Protein AF-A0A6S6P854-F1 (afdb_monomer_lite)

Secondary structure (DSSP, 8-state):
----PPPTT--HHHHHHHHHHHHHEE--HHHHHHHHHHHHHHHHHHHHHHHHTT--SS-HHHHHHHHHHHHHHHHHHHHTPPP---SS-----SSPPPEE-----------

pLDDT: mean 81.88, std 20.32, range [34.53, 98.56]

Organism: NCBI:txid758802

Radius of gyration: 16.99 Å; chains: 1; bounding box: 36×43×46 Å

Structure (mmCIF, N/CA/C/O backbone):
data_AF-A0A6S6P854-F1
#
_entry.id   AF-A0A6S6P854-F1
#
loop_
_atom_site.group_PDB
_atom_site.id
_atom_site.type_symbol
_atom_site.label_atom_id
_atom_site.label_alt_id
_atom_site.label_comp_id
_atom_site.label_asym_id
_atom_site.label_entity_id
_atom_site.label_seq_id
_atom_site.pdbx_PDB_ins_code
_atom_site.Cartn_x
_atom_site.Cartn_y
_atom_site.Cartn_z
_atom_site.occupancy
_atom_site.B_iso_or_equiv
_atom_site.auth_seq_id
_atom_site.auth_comp_id
_atom_site.auth_asym_id
_atom_site.auth_atom_id
_atom_site.pdbx_PDB_model_num
ATOM 1 N N . MET A 1 1 ? -23.123 -3.947 15.715 1.00 35.34 1 MET A N 1
ATOM 2 C CA . MET A 1 1 ? -21.976 -4.862 15.528 1.00 35.34 1 MET A CA 1
ATOM 3 C C . MET A 1 1 ? -21.598 -4.813 14.058 1.00 35.34 1 MET A C 1
ATOM 5 O O . MET A 1 1 ? -22.190 -5.526 13.258 1.00 35.34 1 MET A O 1
ATOM 9 N N . SER A 1 2 ? -20.727 -3.880 13.674 1.00 43.41 2 SER A N 1
ATOM 10 C CA . SER A 1 2 ? -20.352 -3.701 12.269 1.00 43.41 2 SER A CA 1
ATOM 11 C C . SER A 1 2 ? -19.492 -4.888 11.845 1.00 43.41 2 SER A C 1
ATOM 13 O O . SER A 1 2 ? -18.433 -5.133 12.411 1.00 43.41 2 SER A O 1
ATOM 15 N N . SER A 1 3 ? -20.036 -5.683 10.933 1.00 47.19 3 SER A N 1
ATOM 16 C CA . SER A 1 3 ? -19.495 -6.951 10.450 1.00 47.19 3 SER A CA 1
ATOM 17 C C . SER A 1 3 ? -18.003 -6.843 10.103 1.00 47.19 3 SER A C 1
ATOM 19 O O . SER A 1 3 ? -17.646 -6.069 9.221 1.00 47.19 3 SER A O 1
ATOM 21 N N . GLY A 1 4 ? -17.137 -7.630 10.754 1.00 63.50 4 GLY A N 1
ATOM 22 C CA . GLY A 1 4 ? -15.680 -7.675 10.524 1.00 63.50 4 GLY A CA 1
ATOM 23 C C . GLY A 1 4 ? -15.256 -8.287 9.182 1.00 63.50 4 GLY A C 1
ATOM 24 O O . GLY A 1 4 ? -14.171 -8.849 9.072 1.00 63.50 4 GLY A O 1
ATOM 25 N N . TYR A 1 5 ? -16.117 -8.231 8.166 1.00 79.50 5 TYR A N 1
ATOM 26 C CA . TYR A 1 5 ? -15.814 -8.748 6.838 1.00 79.50 5 TYR A CA 1
ATOM 27 C C . TYR A 1 5 ? -15.081 -7.693 6.022 1.00 79.50 5 TYR A C 1
ATOM 29 O O . TYR A 1 5 ? -15.394 -6.504 6.081 1.00 79.50 5 TYR A O 1
ATOM 37 N N . ALA A 1 6 ? -14.123 -8.158 5.225 1.00 86.19 6 ALA A N 1
ATOM 38 C CA . ALA A 1 6 ? -13.433 -7.319 4.264 1.00 86.19 6 ALA A CA 1
ATOM 39 C C . ALA A 1 6 ? -14.433 -6.677 3.276 1.00 86.19 6 ALA A C 1
ATOM 41 O O . ALA A 1 6 ? -15.398 -7.338 2.868 1.00 86.19 6 ALA A O 1
ATOM 42 N N . PRO A 1 7 ? -14.207 -5.417 2.860 1.00 91.50 7 PRO A N 1
ATOM 43 C CA . PRO A 1 7 ? -14.996 -4.769 1.824 1.00 91.50 7 PRO A CA 1
ATOM 44 C C . PRO A 1 7 ? -15.100 -5.616 0.553 1.00 91.50 7 PRO A C 1
ATOM 46 O O . PRO A 1 7 ? -14.163 -6.315 0.154 1.00 91.50 7 PRO A O 1
ATOM 49 N N . ARG A 1 8 ? -16.246 -5.516 -0.125 1.00 91.62 8 ARG A N 1
ATOM 50 C CA . ARG A 1 8 ? -16.452 -6.176 -1.419 1.00 91.62 8 ARG A CA 1
ATOM 51 C C . ARG A 1 8 ? -15.457 -5.646 -2.456 1.00 91.62 8 ARG A C 1
ATOM 53 O O . ARG A 1 8 ? -15.119 -4.466 -2.457 1.00 91.62 8 ARG A O 1
ATOM 60 N N . GLY A 1 9 ? -15.036 -6.523 -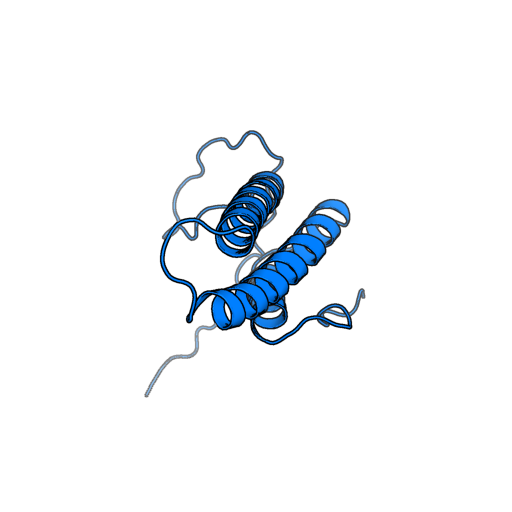3.364 1.00 93.12 9 GLY A N 1
ATOM 61 C CA . GLY A 1 9 ? -14.166 -6.172 -4.491 1.00 93.12 9 GLY A CA 1
ATOM 62 C C . GLY A 1 9 ? -12.663 -6.191 -4.196 1.00 93.12 9 GLY A C 1
ATOM 63 O O . GLY A 1 9 ? -11.886 -6.130 -5.146 1.00 93.12 9 GLY A O 1
ATOM 64 N N . LEU A 1 10 ? -12.247 -6.339 -2.930 1.00 96.75 10 LEU A N 1
ATOM 65 C CA . LEU A 1 10 ? -10.835 -6.559 -2.600 1.00 96.75 10 LEU A CA 1
ATOM 66 C C . LEU A 1 10 ? -10.344 -7.894 -3.164 1.00 96.75 10 LEU A C 1
ATOM 68 O O . LEU A 1 10 ? -11.082 -8.882 -3.129 1.00 96.75 10 LEU A O 1
ATOM 72 N N . GLN A 1 11 ? -9.099 -7.931 -3.633 1.00 97.25 11 GLN A N 1
ATOM 73 C CA . GLN A 1 11 ? -8.387 -9.122 -4.098 1.00 97.25 11 GL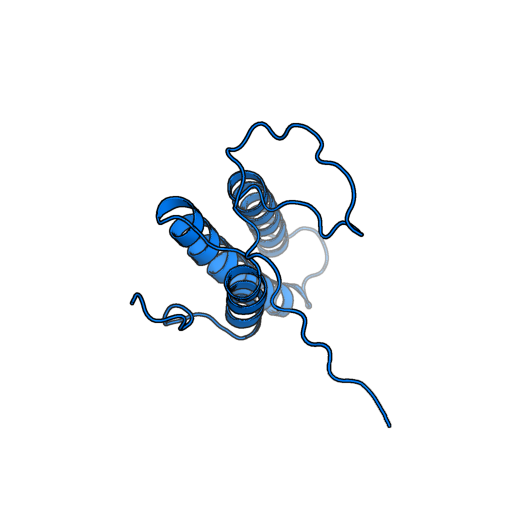N A CA 1
ATOM 74 C C . GLN A 1 11 ? -7.555 -9.734 -2.963 1.00 97.25 11 GLN A C 1
ATOM 76 O O . GLN A 1 11 ? -7.781 -9.470 -1.780 1.00 97.25 11 GLN A O 1
ATOM 81 N N . ALA A 1 12 ? -6.662 -10.669 -3.295 1.00 97.00 12 ALA A N 1
ATOM 82 C CA . ALA A 1 12 ? -5.948 -11.459 -2.298 1.00 97.00 12 ALA A CA 1
ATOM 83 C C . ALA A 1 12 ? -5.088 -10.597 -1.359 1.00 97.00 12 ALA A C 1
ATOM 85 O O . ALA A 1 12 ? -5.145 -10.795 -0.143 1.00 97.00 12 ALA A O 1
ATOM 86 N N . ALA A 1 13 ? -4.321 -9.646 -1.895 1.00 97.06 13 ALA A N 1
ATOM 87 C CA . ALA A 1 13 ? -3.419 -8.832 -1.091 1.00 97.06 13 ALA A CA 1
ATOM 88 C C . ALA A 1 13 ? -4.156 -7.784 -0.249 1.00 97.06 13 ALA A C 1
ATOM 90 O O . ALA A 1 13 ? -3.875 -7.668 0.944 1.00 97.06 13 ALA A O 1
ATOM 91 N N . GLY A 1 14 ? -5.168 -7.119 -0.802 1.00 97.75 14 GLY A N 1
ATOM 92 C CA . GLY A 1 14 ? -6.037 -6.200 -0.075 1.00 97.75 14 GLY A CA 1
ATOM 93 C C . GLY A 1 14 ? -6.790 -6.895 1.058 1.00 97.75 14 GLY A C 1
ATOM 94 O O . GLY A 1 14 ? -6.813 -6.393 2.177 1.00 97.75 14 GLY A O 1
ATOM 95 N N . ARG A 1 15 ? -7.331 -8.104 0.837 1.00 97.12 15 ARG A N 1
ATOM 96 C CA . ARG A 1 15 ? -7.960 -8.893 1.918 1.00 97.12 15 ARG A CA 1
ATOM 97 C C . ARG A 1 15 ? -6.970 -9.278 3.017 1.00 97.12 15 ARG A C 1
ATOM 99 O O . ARG A 1 15 ? -7.353 -9.311 4.185 1.00 97.12 15 ARG A O 1
ATOM 106 N N . ARG A 1 16 ? -5.718 -9.579 2.653 1.00 96.00 16 ARG A N 1
ATOM 107 C CA . ARG A 1 16 ? -4.656 -9.895 3.618 1.00 96.00 16 ARG A CA 1
ATOM 108 C C . ARG A 1 16 ? -4.333 -8.683 4.491 1.00 96.00 16 ARG A C 1
ATOM 110 O O . ARG A 1 16 ? -4.312 -8.839 5.707 1.00 96.00 16 ARG A O 1
ATOM 117 N N . LEU A 1 17 ? -4.149 -7.508 3.882 1.00 95.69 17 LEU A N 1
ATOM 118 C CA . LEU A 1 17 ? -3.901 -6.256 4.603 1.00 95.69 17 LEU A CA 1
ATOM 119 C C . LEU A 1 17 ? -5.085 -5.875 5.498 1.00 95.69 17 LEU A C 1
ATOM 121 O O . LEU A 1 17 ? -4.894 -5.549 6.666 1.00 95.69 17 LEU A O 1
ATOM 125 N N . TRP A 1 18 ? -6.311 -5.958 4.972 1.00 95.81 18 TRP A N 1
ATOM 126 C CA . TRP A 1 18 ? -7.519 -5.690 5.750 1.00 95.81 18 TRP A CA 1
ATOM 127 C C . TRP A 1 18 ? -7.529 -6.528 7.023 1.00 95.81 18 TRP A C 1
ATOM 129 O O . TRP A 1 18 ? -7.606 -5.986 8.121 1.00 95.81 18 TRP A O 1
ATOM 139 N N . LYS A 1 19 ? -7.379 -7.848 6.865 1.00 93.88 19 LYS A N 1
ATOM 140 C CA . LYS A 1 19 ? -7.397 -8.786 7.980 1.00 93.88 19 LYS A CA 1
ATOM 141 C C . LYS A 1 19 ? -6.289 -8.487 8.988 1.00 93.88 19 LYS A C 1
ATOM 143 O O . LYS A 1 19 ? -6.591 -8.408 10.171 1.00 93.88 19 LYS A O 1
ATOM 148 N N . SER A 1 20 ? -5.043 -8.291 8.544 1.00 92.56 20 SER A N 1
ATOM 149 C CA . SER A 1 20 ? -3.928 -8.045 9.468 1.00 92.56 20 SER A CA 1
ATOM 150 C C . SER A 1 20 ? -4.158 -6.810 10.334 1.00 92.56 20 SER A C 1
ATOM 152 O O . SER A 1 20 ? -3.872 -6.847 11.523 1.00 92.56 20 SER A O 1
ATOM 154 N N . VAL A 1 21 ? -4.723 -5.741 9.764 1.00 92.75 21 VAL A N 1
ATOM 155 C CA . VAL A 1 21 ? -4.992 -4.517 10.524 1.00 92.75 21 VAL A CA 1
ATOM 156 C C . VAL A 1 21 ? -6.229 -4.675 11.410 1.00 92.75 21 VAL A C 1
ATOM 158 O O . VAL A 1 21 ? -6.173 -4.373 12.596 1.00 92.75 21 VAL A O 1
ATOM 161 N N . THR A 1 22 ? -7.353 -5.176 10.891 1.00 92.62 22 THR A N 1
ATOM 162 C CA . THR A 1 22 ? -8.596 -5.263 11.683 1.00 92.62 22 THR A CA 1
ATOM 163 C C . THR A 1 22 ? -8.580 -6.350 12.761 1.00 92.62 22 THR A C 1
ATOM 165 O O . THR A 1 22 ? -9.373 -6.291 13.706 1.00 92.62 22 THR A O 1
ATOM 168 N N . ASP A 1 23 ? -7.708 -7.354 12.625 1.00 90.12 23 ASP A N 1
ATOM 169 C CA . ASP A 1 23 ? -7.509 -8.377 13.656 1.00 90.12 23 ASP A CA 1
ATOM 170 C C . ASP A 1 23 ? -6.795 -7.787 14.887 1.00 90.12 23 ASP A C 1
ATOM 172 O O . ASP A 1 23 ? -7.087 -8.191 16.014 1.00 90.12 23 ASP A O 1
ATOM 176 N N . GLU A 1 24 ? -5.907 -6.811 14.687 1.00 87.56 24 GLU A N 1
ATOM 177 C CA . GLU A 1 24 ? -5.036 -6.263 15.732 1.00 87.56 24 GLU A CA 1
ATOM 178 C C . GLU A 1 24 ? -5.497 -4.903 16.277 1.00 87.56 24 GLU A C 1
ATOM 180 O O . GLU A 1 24 ? -5.330 -4.616 17.465 1.00 87.56 24 GLU A O 1
ATOM 185 N N . PHE A 1 25 ? -6.131 -4.076 15.450 1.00 88.31 25 PHE A N 1
ATOM 186 C CA . PHE A 1 25 ? -6.447 -2.689 15.778 1.00 88.31 25 PHE A CA 1
ATOM 187 C C . PHE A 1 25 ? -7.955 -2.432 15.779 1.00 88.31 25 PHE A C 1
ATOM 189 O O . PHE A 1 25 ? -8.698 -2.972 14.955 1.00 88.31 25 PHE A O 1
ATOM 196 N N . ASP A 1 26 ? -8.421 -1.603 16.717 1.00 88.69 26 ASP A N 1
ATOM 197 C CA . ASP A 1 26 ? -9.780 -1.067 16.680 1.00 88.69 26 ASP A CA 1
ATOM 198 C C . ASP A 1 26 ? -9.760 0.277 15.953 1.00 88.69 26 ASP A C 1
ATOM 200 O O . ASP A 1 26 ? -9.132 1.232 16.409 1.00 88.69 26 ASP A O 1
ATOM 204 N N . LEU A 1 27 ? -10.421 0.321 14.796 1.00 89.81 27 LEU A N 1
ATOM 205 C CA . LEU A 1 27 ? -10.404 1.473 13.903 1.00 89.81 27 LEU A CA 1
ATOM 206 C C . LEU A 1 27 ? -11.683 2.291 14.059 1.00 89.81 27 LEU A C 1
ATOM 208 O O . LEU A 1 27 ? -12.806 1.776 13.974 1.00 89.81 27 LEU A O 1
ATOM 212 N N . SER A 1 28 ? -11.512 3.595 14.190 1.00 90.88 28 SER A N 1
ATOM 213 C CA . SER A 1 28 ? -12.558 4.577 13.949 1.00 90.88 28 SER A CA 1
ATOM 214 C C . SER A 1 28 ? -13.012 4.559 12.482 1.00 90.88 28 SER A C 1
ATOM 216 O O . SER A 1 28 ? -12.417 3.919 11.612 1.00 90.88 28 SER A O 1
ATOM 218 N N . GLU A 1 29 ? -14.096 5.272 12.184 1.00 90.75 29 GLU A N 1
ATOM 219 C CA . GLU A 1 29 ? -14.656 5.275 10.831 1.00 90.75 29 GLU A CA 1
ATOM 220 C C . GLU A 1 29 ? -13.708 5.892 9.791 1.00 90.75 29 GLU A C 1
ATOM 222 O O . GLU A 1 29 ? -13.566 5.355 8.695 1.00 90.75 29 GLU A O 1
ATOM 227 N N . HIS A 1 30 ? -13.000 6.972 10.136 1.00 92.56 30 HIS A N 1
ATOM 228 C CA . HIS A 1 30 ? -12.067 7.614 9.207 1.00 92.56 30 HIS A CA 1
ATOM 229 C C . HIS A 1 30 ? -10.839 6.733 8.928 1.00 92.56 30 HIS A C 1
ATOM 231 O O . HIS A 1 30 ? -10.437 6.589 7.775 1.00 92.56 30 HIS A O 1
ATOM 237 N N . GLU A 1 31 ? -10.295 6.070 9.952 1.00 93.62 31 GLU A N 1
ATOM 238 C CA . GLU A 1 31 ? -9.212 5.088 9.803 1.00 93.62 31 GLU A CA 1
ATOM 239 C C . GLU A 1 31 ? -9.655 3.893 8.954 1.00 93.62 31 GLU A C 1
ATOM 241 O O . GLU A 1 31 ? -8.908 3.411 8.104 1.00 93.62 31 GLU A O 1
ATOM 246 N N . ARG A 1 32 ? -10.902 3.438 9.121 1.00 94.31 32 ARG A N 1
ATOM 247 C CA . ARG A 1 32 ? -11.462 2.366 8.297 1.00 94.31 32 ARG A CA 1
ATOM 248 C C . ARG A 1 32 ? -11.511 2.764 6.826 1.00 94.31 32 ARG A C 1
ATOM 250 O O . ARG A 1 32 ? -11.112 1.962 5.988 1.00 94.31 32 ARG A O 1
ATOM 257 N N . ILE A 1 33 ? -11.940 3.987 6.510 1.00 95.25 33 ILE A N 1
ATOM 258 C CA . ILE A 1 33 ? -11.938 4.513 5.135 1.00 95.25 33 ILE A CA 1
ATOM 259 C C . ILE A 1 33 ? -10.515 4.516 4.558 1.00 95.25 33 ILE A C 1
ATOM 261 O O . ILE A 1 33 ? -10.306 4.015 3.452 1.00 95.25 33 ILE A O 1
ATOM 265 N N . LEU A 1 34 ? -9.527 4.999 5.320 1.00 96.50 34 LEU A N 1
ATOM 266 C CA . LEU A 1 34 ? -8.119 4.985 4.904 1.00 96.50 34 LEU A CA 1
ATOM 267 C C . LEU A 1 34 ? -7.607 3.561 4.646 1.00 96.50 34 LEU A C 1
ATOM 269 O O . LEU A 1 34 ? -6.939 3.321 3.638 1.00 96.50 34 LEU A O 1
ATOM 273 N N . LEU A 1 35 ? -7.960 2.602 5.508 1.00 96.75 35 LEU A N 1
ATOM 274 C CA . LEU A 1 35 ? -7.593 1.200 5.325 1.00 96.75 35 LEU A CA 1
ATOM 275 C C . LEU A 1 35 ? -8.230 0.599 4.064 1.00 96.75 35 LEU A C 1
ATOM 277 O O . LEU A 1 35 ? -7.555 -0.140 3.348 1.00 96.75 35 LEU A O 1
ATOM 281 N N . VAL A 1 36 ? -9.500 0.904 3.766 1.00 97.56 36 VAL A N 1
ATOM 282 C CA . VAL A 1 36 ? -10.154 0.430 2.530 1.00 97.56 36 VAL A CA 1
ATOM 283 C C . VAL A 1 36 ? -9.379 0.896 1.300 1.00 97.56 36 VAL A C 1
ATOM 285 O O . VAL A 1 36 ? -9.094 0.083 0.418 1.00 97.56 36 VAL A O 1
ATOM 288 N N . GLU A 1 37 ? -9.014 2.176 1.247 1.00 98.12 37 GLU A N 1
ATOM 289 C CA . GLU A 1 37 ? -8.251 2.718 0.122 1.00 98.12 37 GLU A CA 1
ATOM 290 C C . GLU A 1 37 ? -6.851 2.102 0.041 1.00 98.12 37 GLU A C 1
ATOM 292 O O . GLU A 1 37 ? -6.442 1.673 -1.036 1.00 98.12 37 GLU A O 1
ATOM 297 N N . ALA A 1 38 ? -6.163 1.917 1.172 1.00 98.19 38 ALA A N 1
ATOM 298 C CA . ALA A 1 38 ? -4.869 1.236 1.192 1.00 98.19 38 ALA A CA 1
ATOM 299 C C . ALA A 1 38 ? -4.967 -0.199 0.640 1.00 98.19 38 ALA A C 1
ATOM 301 O O . ALA A 1 38 ? -4.137 -0.611 -0.172 1.00 98.19 38 ALA A O 1
ATOM 302 N N . CYS A 1 39 ? -6.013 -0.947 1.009 1.00 98.38 39 CYS A N 1
ATOM 303 C CA . CYS A 1 39 ? -6.252 -2.297 0.491 1.00 98.38 39 CYS A CA 1
ATOM 304 C C . CYS A 1 39 ? -6.441 -2.303 -1.034 1.00 98.38 39 CYS A C 1
ATOM 306 O O . CYS A 1 39 ? -5.844 -3.130 -1.724 1.00 98.38 39 CYS A O 1
ATOM 308 N N . ARG A 1 40 ? -7.221 -1.355 -1.569 1.00 98.31 40 ARG A N 1
ATOM 309 C CA . ARG A 1 40 ? -7.436 -1.197 -3.019 1.00 98.31 40 ARG A CA 1
ATOM 310 C C . ARG A 1 40 ? -6.154 -0.807 -3.757 1.00 98.31 40 ARG A C 1
ATOM 312 O O . ARG A 1 40 ? -5.918 -1.285 -4.871 1.00 98.31 40 ARG A O 1
ATOM 319 N N . THR A 1 41 ? -5.315 0.032 -3.148 1.00 98.56 41 THR A N 1
ATOM 320 C CA . THR A 1 41 ? -4.009 0.411 -3.702 1.00 98.56 41 THR A CA 1
ATOM 321 C C . THR A 1 41 ? -3.077 -0.792 -3.788 1.00 98.56 41 THR A C 1
ATOM 323 O O . THR A 1 41 ? -2.455 -0.996 -4.828 1.00 98.56 41 THR A O 1
ATOM 326 N N . VAL A 1 42 ? -3.018 -1.637 -2.752 1.00 98.50 42 VAL A N 1
ATOM 327 C CA . VAL A 1 42 ? -2.210 -2.868 -2.787 1.00 98.50 42 VAL A CA 1
ATOM 328 C C . VAL A 1 42 ? -2.717 -3.836 -3.862 1.00 98.50 42 VAL A C 1
ATOM 330 O O . VAL A 1 42 ? -1.917 -4.333 -4.649 1.00 98.50 42 VAL A O 1
ATOM 333 N N . ASP A 1 43 ? -4.032 -4.042 -3.979 1.00 98.56 43 ASP A N 1
ATOM 334 C CA . ASP A 1 43 ? -4.597 -4.874 -5.055 1.00 98.56 43 ASP A CA 1
ATOM 335 C C . ASP A 1 43 ? -4.259 -4.337 -6.457 1.00 98.56 43 ASP A C 1
ATOM 337 O O . ASP A 1 43 ? -4.079 -5.093 -7.415 1.00 98.56 43 ASP A O 1
ATOM 341 N N . THR A 1 44 ? -4.179 -3.015 -6.603 1.00 98.44 44 THR A N 1
ATOM 342 C CA . THR A 1 44 ? -3.777 -2.373 -7.859 1.00 98.44 44 THR A CA 1
ATOM 343 C C . THR A 1 44 ? -2.285 -2.539 -8.123 1.00 98.44 44 THR A C 1
ATOM 345 O O . THR A 1 44 ? -1.911 -2.839 -9.254 1.00 98.44 44 THR A O 1
ATOM 348 N N . LEU A 1 45 ? -1.443 -2.420 -7.095 1.00 98.44 45 LEU A N 1
ATOM 349 C CA . LEU A 1 45 ? -0.007 -2.669 -7.197 1.00 98.44 45 LEU A CA 1
ATOM 350 C C . LEU A 1 45 ? 0.301 -4.106 -7.618 1.00 98.44 45 LEU A C 1
ATOM 352 O O . LEU A 1 45 ? 1.156 -4.285 -8.479 1.00 98.44 45 LEU A O 1
ATOM 356 N N . ASP A 1 46 ? -0.417 -5.103 -7.097 1.00 97.94 46 ASP A N 1
ATOM 357 C CA . ASP A 1 46 ? -0.258 -6.501 -7.519 1.00 97.94 46 ASP A CA 1
ATOM 358 C C . ASP A 1 46 ? -0.566 -6.679 -9.014 1.00 97.94 46 ASP A C 1
ATOM 360 O O . ASP A 1 46 ? 0.192 -7.319 -9.746 1.00 97.94 46 ASP A O 1
ATOM 364 N N . ARG A 1 47 ? -1.649 -6.060 -9.508 1.00 97.19 47 ARG A N 1
ATOM 365 C CA . ARG A 1 47 ? -1.987 -6.091 -10.943 1.00 97.19 47 ARG A CA 1
ATOM 366 C C . ARG A 1 47 ? -0.940 -5.386 -11.800 1.00 97.19 47 ARG A C 1
ATOM 368 O O . ARG A 1 47 ? -0.554 -5.909 -12.843 1.00 97.19 47 ARG A O 1
ATOM 375 N N . LEU A 1 48 ? -0.483 -4.212 -11.370 1.00 97.12 48 LEU A N 1
ATOM 376 C CA . LEU A 1 48 ? 0.539 -3.451 -12.085 1.00 97.12 48 LEU A CA 1
ATOM 377 C C . LEU A 1 48 ? 1.892 -4.162 -12.075 1.00 97.12 48 LEU A C 1
ATOM 379 O O . LEU A 1 48 ? 2.601 -4.091 -13.069 1.00 97.12 48 LEU A O 1
ATOM 383 N N . ALA A 1 49 ? 2.241 -4.866 -10.997 1.00 95.56 49 ALA A N 1
ATOM 384 C CA . ALA A 1 49 ? 3.478 -5.634 -10.911 1.00 95.56 49 ALA A CA 1
ATOM 385 C C . ALA A 1 49 ? 3.515 -6.757 -11.954 1.00 95.56 49 ALA A C 1
ATOM 387 O O . ALA A 1 49 ? 4.532 -6.924 -12.619 1.00 95.56 49 ALA A O 1
ATOM 388 N N . MET A 1 50 ? 2.398 -7.467 -12.153 1.00 95.56 50 MET A N 1
ATOM 389 C CA . MET A 1 50 ? 2.292 -8.476 -13.214 1.00 95.56 50 MET A CA 1
ATOM 390 C C . MET A 1 50 ? 2.461 -7.855 -14.604 1.00 95.56 50 MET A C 1
ATOM 392 O O . MET A 1 50 ? 3.199 -8.381 -15.427 1.00 95.56 50 MET A O 1
ATOM 396 N N . ALA A 1 51 ? 1.817 -6.717 -14.864 1.00 94.88 51 ALA A N 1
ATOM 397 C CA . ALA A 1 51 ? 1.912 -6.049 -16.161 1.00 94.88 51 ALA A CA 1
ATOM 398 C C . ALA A 1 51 ? 3.277 -5.372 -16.403 1.00 94.88 51 ALA A C 1
ATOM 400 O O . ALA A 1 51 ? 3.691 -5.218 -17.547 1.00 94.88 51 ALA A O 1
ATOM 401 N N . ALA A 1 52 ? 3.985 -4.975 -15.345 1.00 95.25 52 ALA A N 1
ATOM 402 C CA . ALA A 1 52 ? 5.317 -4.380 -15.429 1.00 95.25 52 ALA A CA 1
ATOM 403 C C . ALA A 1 52 ? 6.446 -5.420 -15.538 1.00 95.25 52 ALA A C 1
ATOM 405 O O . ALA A 1 52 ? 7.582 -5.023 -15.780 1.00 95.25 52 ALA A O 1
ATOM 406 N N . ALA A 1 53 ? 6.159 -6.714 -15.348 1.00 94.50 53 ALA A N 1
ATOM 407 C CA . ALA A 1 53 ? 7.169 -7.775 -15.332 1.00 94.50 53 ALA A CA 1
ATOM 408 C C . ALA A 1 53 ? 7.937 -7.903 -16.659 1.00 94.50 53 ALA A C 1
ATOM 410 O O . ALA A 1 53 ? 9.123 -8.203 -1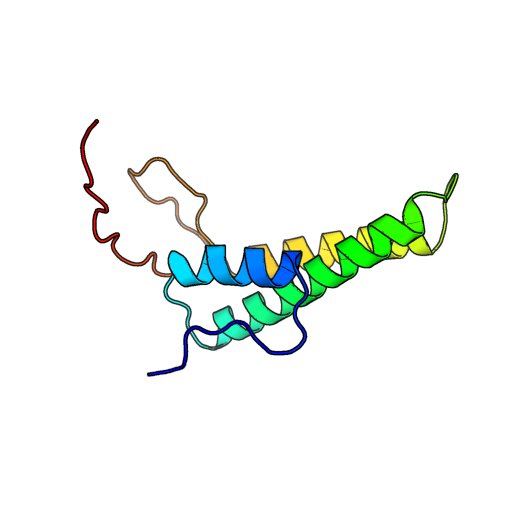6.646 1.00 94.50 53 ALA A O 1
ATOM 411 N N . GLU A 1 54 ? 7.270 -7.615 -17.777 1.00 91.56 54 GLU A N 1
ATOM 412 C CA . GLU A 1 54 ? 7.813 -7.740 -19.137 1.00 91.56 54 GLU A CA 1
ATOM 413 C C . GLU A 1 54 ? 8.327 -6.402 -19.701 1.00 91.56 54 GLU A C 1
ATOM 415 O O . GLU A 1 54 ? 8.502 -6.254 -20.910 1.00 91.56 54 GLU A O 1
ATOM 420 N N . VAL A 1 55 ? 8.486 -5.375 -18.857 1.00 93.00 55 VAL A N 1
ATOM 421 C CA . VAL A 1 55 ? 8.823 -4.025 -19.318 1.00 93.00 55 VAL A CA 1
ATOM 422 C C . VAL A 1 55 ? 10.273 -3.679 -19.032 1.00 93.00 55 VAL A C 1
ATOM 424 O O . VAL A 1 55 ? 10.664 -3.470 -17.884 1.00 93.00 55 VAL A O 1
ATOM 427 N N . ASP A 1 56 ? 11.029 -3.500 -20.110 1.00 92.12 56 ASP A N 1
ATOM 428 C CA . ASP A 1 56 ? 12.401 -3.018 -20.063 1.00 92.12 56 ASP A CA 1
ATOM 429 C C . ASP A 1 56 ? 12.477 -1.489 -20.143 1.00 92.12 56 ASP A C 1
ATOM 431 O O . ASP A 1 56 ? 11.844 -0.837 -20.976 1.00 92.12 56 ASP A O 1
ATOM 435 N N . GLY A 1 57 ? 13.319 -0.906 -19.290 1.00 92.06 57 GLY A N 1
ATOM 436 C CA . GLY A 1 57 ? 13.606 0.526 -19.300 1.00 92.06 57 GLY A CA 1
ATOM 437 C C . GLY A 1 57 ? 12.446 1.424 -18.832 1.00 92.06 57 GLY A C 1
ATOM 438 O O . GLY A 1 57 ? 11.432 0.957 -18.311 1.00 92.06 57 GLY A O 1
ATOM 439 N N . PRO A 1 58 ? 12.606 2.756 -18.933 1.00 94.88 58 PRO A N 1
ATOM 440 C CA . PRO A 1 58 ? 11.599 3.714 -18.484 1.00 94.88 58 PRO A CA 1
ATOM 441 C C . PRO A 1 58 ? 10.277 3.569 -19.244 1.00 94.88 58 PRO A C 1
ATOM 443 O O . PRO A 1 58 ? 10.248 3.606 -20.470 1.00 94.88 58 PRO A O 1
ATOM 446 N N . SER A 1 59 ? 9.166 3.477 -18.512 1.00 95.69 59 SER A N 1
ATOM 447 C CA . SER A 1 59 ? 7.839 3.309 -19.105 1.00 95.69 59 SER A CA 1
ATOM 448 C C . SER A 1 59 ? 6.733 3.984 -18.281 1.00 95.69 59 SER A C 1
ATOM 450 O O . SER A 1 59 ? 6.898 4.218 -17.072 1.00 95.69 59 SER A O 1
ATOM 452 N N . PRO A 1 60 ? 5.569 4.276 -18.897 1.00 97.25 60 PRO A N 1
ATOM 453 C CA . PRO A 1 60 ? 4.410 4.800 -18.178 1.00 97.25 60 PRO A CA 1
ATOM 45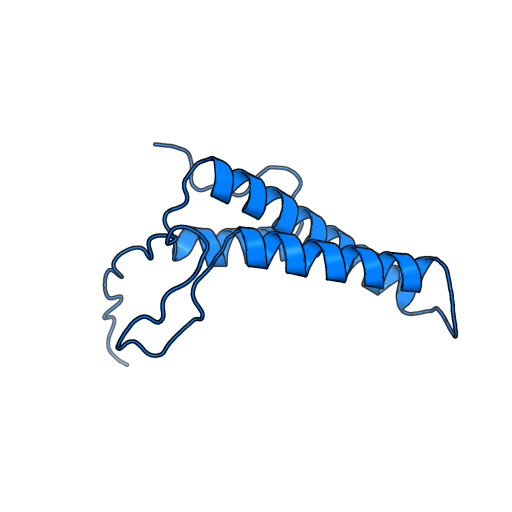4 C C . PRO A 1 60 ? 3.937 3.871 -17.054 1.00 97.25 60 PRO A C 1
ATOM 456 O O . PRO A 1 60 ? 3.585 4.347 -15.980 1.00 97.25 60 PRO A O 1
ATOM 459 N N . ILE A 1 61 ? 4.000 2.549 -17.247 1.00 96.38 61 ILE A N 1
ATOM 460 C CA . ILE A 1 61 ? 3.554 1.596 -16.224 1.00 96.38 61 ILE A CA 1
ATOM 461 C C . ILE A 1 61 ? 4.462 1.591 -14.992 1.00 96.38 61 ILE A C 1
ATOM 463 O O . ILE A 1 61 ? 3.971 1.545 -13.867 1.00 96.38 61 ILE A O 1
ATOM 467 N N . LEU A 1 62 ? 5.780 1.729 -15.166 1.00 96.69 62 LEU A N 1
ATOM 468 C CA . LEU A 1 62 ? 6.695 1.873 -14.031 1.00 96.69 62 LEU A CA 1
ATOM 469 C C . LEU A 1 62 ? 6.488 3.204 -13.301 1.00 96.69 62 LEU A C 1
ATOM 471 O O . LEU A 1 62 ? 6.681 3.283 -12.087 1.00 96.69 62 LEU A O 1
ATOM 475 N N . THR A 1 63 ? 6.071 4.243 -14.025 1.00 97.38 63 THR A N 1
ATOM 476 C CA . THR A 1 63 ? 5.685 5.526 -13.427 1.00 97.38 63 THR A CA 1
ATOM 477 C C . THR A 1 63 ? 4.425 5.368 -12.579 1.00 97.38 63 THR A C 1
ATOM 479 O O . THR A 1 63 ? 4.425 5.784 -11.422 1.00 97.38 63 THR A O 1
ATOM 482 N N . GLU A 1 64 ? 3.406 4.681 -13.096 1.00 98.06 64 GLU A N 1
ATOM 483 C CA . GLU A 1 64 ? 2.179 4.367 -12.358 1.00 98.06 64 GLU A CA 1
ATOM 484 C C . GLU A 1 64 ? 2.476 3.538 -11.097 1.00 98.06 64 GLU A C 1
ATOM 486 O O . GLU A 1 64 ? 2.033 3.886 -10.005 1.00 98.06 64 GLU A O 1
ATOM 491 N N . VAL A 1 65 ? 3.320 2.501 -11.192 1.00 97.81 65 VAL A N 1
ATOM 492 C CA . VAL A 1 65 ? 3.756 1.710 -10.023 1.00 97.81 65 VAL A CA 1
ATOM 493 C C . VAL A 1 65 ? 4.388 2.601 -8.950 1.00 97.81 65 VAL A C 1
ATOM 495 O O . VAL A 1 65 ? 4.093 2.450 -7.762 1.00 97.81 65 VAL A O 1
ATOM 498 N N . ARG A 1 66 ? 5.257 3.543 -9.338 1.00 97.19 66 ARG A N 1
ATOM 499 C CA . ARG A 1 66 ? 5.887 4.480 -8.391 1.00 97.19 66 ARG A CA 1
ATOM 500 C C . ARG A 1 66 ? 4.854 5.398 -7.735 1.00 97.19 66 ARG A C 1
ATOM 502 O O . ARG A 1 66 ? 4.931 5.606 -6.525 1.00 97.19 66 ARG A O 1
ATOM 509 N N . GLN A 1 67 ? 3.883 5.902 -8.495 1.00 98.38 67 GLN A N 1
ATOM 510 C CA . GLN A 1 67 ? 2.810 6.751 -7.971 1.00 98.38 67 GLN A CA 1
ATOM 511 C C . GLN A 1 67 ? 1.907 5.988 -6.995 1.00 98.38 67 GLN A C 1
ATOM 513 O O . GLN A 1 67 ? 1.664 6.471 -5.891 1.00 98.38 67 GLN A O 1
ATOM 518 N N . GLN A 1 68 ? 1.495 4.764 -7.334 1.00 98.50 68 GLN A N 1
ATOM 519 C CA . GLN A 1 68 ? 0.696 3.917 -6.445 1.00 98.50 68 GLN A CA 1
ATOM 520 C C . GLN A 1 68 ? 1.449 3.568 -5.151 1.00 98.50 68 GLN A C 1
ATOM 522 O O . GLN A 1 68 ? 0.866 3.610 -4.069 1.00 98.50 68 GLN A O 1
ATOM 527 N N . ARG A 1 69 ? 2.766 3.313 -5.221 1.00 98.31 69 ARG A N 1
ATOM 528 C CA . ARG A 1 69 ? 3.605 3.119 -4.022 1.00 98.31 69 ARG A CA 1
ATOM 529 C C . ARG A 1 69 ? 3.655 4.370 -3.144 1.00 98.31 69 ARG A C 1
ATOM 531 O O . ARG A 1 69 ? 3.513 4.257 -1.930 1.00 98.31 69 ARG A O 1
ATOM 538 N N . ALA A 1 70 ? 3.813 5.553 -3.736 1.00 98.25 70 ALA A N 1
ATOM 539 C CA . ALA A 1 70 ? 3.799 6.810 -2.989 1.00 98.25 70 ALA A CA 1
ATOM 540 C C . ALA A 1 70 ? 2.437 7.064 -2.317 1.00 98.25 70 ALA A C 1
ATOM 542 O O . ALA A 1 70 ? 2.385 7.468 -1.154 1.00 98.25 70 ALA A O 1
ATOM 543 N N . THR A 1 71 ? 1.336 6.777 -3.015 1.00 98.25 71 THR A N 1
ATOM 544 C CA . THR A 1 71 ? -0.021 6.850 -2.456 1.00 98.25 71 THR A CA 1
ATOM 545 C C . THR A 1 71 ? -0.196 5.887 -1.285 1.00 98.25 71 THR A C 1
ATOM 547 O O . THR A 1 71 ? -0.689 6.301 -0.238 1.00 98.25 71 THR A O 1
ATOM 550 N N . LEU A 1 72 ? 0.270 4.640 -1.411 1.00 97.94 72 LEU A N 1
ATOM 551 C CA . LEU A 1 72 ? 0.201 3.657 -0.329 1.00 97.94 72 LEU A CA 1
ATOM 552 C C . LEU A 1 72 ? 0.939 4.141 0.926 1.00 97.94 72 LEU A C 1
ATOM 554 O O . LEU A 1 72 ? 0.374 4.094 2.014 1.00 97.94 72 LEU A O 1
ATOM 558 N N . VAL A 1 73 ? 2.163 4.661 0.779 1.00 96.56 73 VAL A N 1
ATOM 559 C CA . VAL A 1 73 ? 2.937 5.216 1.907 1.00 96.56 73 VAL A CA 1
ATOM 560 C C . VAL A 1 73 ? 2.171 6.348 2.596 1.00 96.56 73 VAL A C 1
ATOM 562 O O . VAL A 1 73 ? 2.104 6.385 3.822 1.00 96.56 73 VAL A O 1
ATOM 565 N N . ARG A 1 74 ? 1.539 7.244 1.828 1.00 97.12 74 ARG A N 1
ATOM 566 C CA . ARG A 1 74 ? 0.733 8.344 2.385 1.00 97.12 74 ARG A CA 1
ATOM 567 C C . ARG A 1 74 ? -0.498 7.843 3.138 1.00 97.12 74 ARG A C 1
ATOM 569 O O . ARG A 1 74 ? -0.785 8.363 4.210 1.00 97.12 74 ARG A O 1
ATOM 576 N N . LEU A 1 75 ? -1.208 6.852 2.597 1.00 97.19 75 LEU A N 1
ATOM 577 C CA . LEU A 1 75 ? -2.384 6.262 3.244 1.00 97.19 75 LEU A CA 1
ATOM 578 C C . LEU A 1 75 ? -2.008 5.548 4.546 1.00 97.19 75 LEU A C 1
ATOM 580 O O . LEU A 1 75 ? -2.665 5.757 5.560 1.00 97.19 75 LEU A O 1
ATOM 584 N N . LEU A 1 76 ? -0.928 4.760 4.539 1.00 94.19 76 LEU A N 1
ATOM 585 C CA . LEU A 1 76 ? -0.443 4.060 5.732 1.00 94.19 76 LEU A CA 1
ATOM 586 C C . LEU A 1 76 ? 0.081 5.032 6.799 1.00 94.19 76 LEU A C 1
ATOM 588 O O . LEU A 1 76 ? -0.222 4.863 7.976 1.00 94.19 76 LEU A O 1
ATOM 592 N N . GLY A 1 77 ? 0.798 6.086 6.398 1.00 93.31 77 GLY A N 1
ATOM 593 C CA . GLY A 1 77 ? 1.233 7.139 7.319 1.00 93.31 77 GLY A CA 1
ATOM 594 C C . GLY A 1 77 ? 0.060 7.920 7.922 1.00 93.31 77 GLY A C 1
ATOM 595 O O . GLY A 1 77 ? 0.069 8.222 9.112 1.00 93.31 77 GLY A O 1
ATOM 596 N N . ALA A 1 78 ? -0.980 8.199 7.129 1.00 93.38 78 ALA A N 1
ATOM 597 C CA . ALA A 1 78 ? -2.204 8.839 7.613 1.00 93.38 78 ALA A CA 1
ATOM 598 C C . ALA A 1 78 ? -3.015 7.932 8.551 1.00 93.38 78 ALA A C 1
ATOM 600 O O . ALA A 1 78 ? -3.649 8.436 9.473 1.00 93.38 78 ALA A O 1
ATOM 601 N N . LEU A 1 79 ? -2.975 6.612 8.335 1.00 92.81 79 LEU A N 1
ATOM 602 C CA . LEU A 1 79 ? -3.595 5.629 9.222 1.00 92.81 79 LEU A CA 1
ATOM 603 C C . LEU A 1 79 ? -2.910 5.586 10.596 1.00 92.81 79 LEU A C 1
ATOM 605 O O . LEU A 1 79 ? -3.546 5.202 11.568 1.00 92.81 79 LEU A O 1
ATOM 609 N N . GLY A 1 80 ? -1.636 5.989 10.683 1.00 87.44 80 GLY A N 1
ATOM 610 C CA . GLY A 1 80 ? -0.928 6.138 11.955 1.00 87.44 80 GLY A CA 1
ATOM 611 C C . GLY A 1 80 ? -0.781 4.829 12.731 1.00 87.44 80 GLY A C 1
ATOM 612 O O . GLY A 1 80 ? -0.803 4.852 13.961 1.00 87.44 80 GLY A O 1
ATOM 613 N N . LEU A 1 81 ? -0.672 3.691 12.030 1.00 79.56 81 LEU A N 1
ATOM 614 C CA . LEU A 1 81 ? -0.464 2.406 12.693 1.00 79.56 81 LEU A CA 1
ATOM 615 C C . LEU A 1 81 ? 0.874 2.442 13.442 1.00 79.56 81 LEU A C 1
ATOM 617 O O . LEU A 1 81 ? 1.885 2.811 12.837 1.00 79.56 81 LEU A O 1
ATOM 621 N N . PRO A 1 82 ? 0.900 2.073 14.733 1.00 76.44 82 PRO A N 1
ATOM 622 C CA . PRO A 1 82 ? 2.154 1.940 15.450 1.00 76.44 82 PRO A CA 1
ATOM 623 C C . PRO A 1 82 ? 3.001 0.844 14.798 1.00 76.44 82 PRO A C 1
ATOM 625 O O . PRO A 1 82 ? 2.465 -0.129 14.256 1.00 76.44 82 PRO A O 1
ATOM 628 N N . ASP A 1 83 ? 4.325 0.989 14.870 1.00 68.19 83 ASP A N 1
ATOM 629 C CA . ASP A 1 83 ? 5.219 -0.103 14.502 1.00 68.19 83 ASP A CA 1
ATOM 630 C C . ASP A 1 83 ? 4.849 -1.353 15.315 1.00 68.19 83 ASP A C 1
ATOM 632 O O . ASP A 1 83 ? 4.474 -1.229 16.491 1.00 68.19 83 ASP A O 1
ATOM 636 N N . PRO A 1 84 ? 4.964 -2.562 14.737 1.00 56.94 84 PRO A N 1
ATOM 637 C CA . PRO A 1 84 ? 4.853 -3.794 15.500 1.00 56.94 84 PRO A CA 1
ATOM 638 C C . PRO A 1 84 ? 6.056 -3.880 16.453 1.00 56.94 84 PRO A C 1
ATOM 640 O O . PRO A 1 84 ? 7.070 -4.511 16.158 1.00 56.94 84 PRO A O 1
ATOM 643 N N . ALA A 1 85 ? 5.988 -3.181 17.583 1.00 56.81 85 ALA A N 1
ATOM 644 C CA . ALA A 1 85 ? 7.035 -3.189 18.587 1.00 56.81 85 ALA A CA 1
ATOM 645 C C . ALA A 1 85 ? 7.031 -4.536 19.330 1.00 56.81 85 ALA A C 1
ATOM 647 O O . ALA A 1 85 ? 5.955 -5.046 19.664 1.00 56.81 85 ALA A O 1
ATOM 648 N N . PRO A 1 86 ? 8.196 -5.088 19.724 1.00 49.38 86 PRO A N 1
ATOM 649 C CA . PRO A 1 86 ? 8.243 -5.804 20.986 1.00 49.38 86 PRO A CA 1
ATOM 650 C C . PRO A 1 86 ? 7.928 -4.767 22.071 1.00 49.38 86 PRO A C 1
ATOM 652 O O . PRO A 1 86 ? 8.699 -3.844 22.314 1.00 49.38 86 PRO A O 1
ATOM 655 N N . SER A 1 87 ? 6.738 -4.871 22.651 1.00 55.06 87 SER A N 1
ATOM 656 C CA . SER A 1 87 ? 6.218 -3.988 23.694 1.00 55.06 87 SER A CA 1
ATOM 657 C C . SER A 1 87 ? 7.279 -3.581 24.726 1.00 55.06 87 SER A C 1
ATOM 659 O O . SER A 1 87 ? 7.801 -4.460 25.413 1.00 55.06 87 SER A O 1
ATOM 661 N N . THR A 1 88 ? 7.553 -2.276 24.856 1.00 46.66 88 THR A N 1
ATOM 662 C CA . THR A 1 88 ? 7.542 -1.456 26.092 1.00 46.66 88 THR A CA 1
ATOM 663 C C . THR A 1 88 ? 7.926 -0.008 25.718 1.00 46.66 88 THR A C 1
ATOM 665 O O . THR A 1 88 ? 8.998 0.219 25.171 1.00 46.66 88 THR A O 1
ATOM 668 N N . ASP A 1 89 ? 7.023 0.929 26.031 1.00 51.62 89 ASP A N 1
ATOM 669 C CA . ASP A 1 89 ? 7.053 2.406 25.920 1.00 51.62 89 ASP A CA 1
ATOM 670 C C . ASP A 1 89 ? 6.747 3.101 24.564 1.00 51.62 89 ASP A C 1
ATOM 672 O O . ASP A 1 89 ? 7.380 2.815 23.548 1.00 51.62 89 ASP A O 1
ATOM 676 N N . PRO A 1 90 ? 5.783 4.058 24.527 1.00 50.78 90 PRO A N 1
ATOM 677 C CA . PRO A 1 90 ? 5.406 4.775 23.308 1.00 50.78 90 PRO A CA 1
ATOM 678 C C . PRO A 1 90 ? 6.225 6.059 23.079 1.00 50.78 90 PRO A C 1
ATOM 680 O O . PRO A 1 90 ? 6.367 6.898 23.970 1.00 50.78 90 PRO A O 1
ATOM 683 N N . ALA A 1 91 ? 6.674 6.262 21.838 1.00 53.38 91 ALA A N 1
ATOM 684 C CA . ALA A 1 91 ? 7.100 7.567 21.327 1.00 53.38 91 ALA A CA 1
ATOM 685 C C . ALA A 1 91 ? 5.876 8.402 20.880 1.00 53.38 91 ALA A C 1
ATOM 687 O O . ALA A 1 91 ? 4.871 7.828 20.453 1.00 53.38 91 ALA A O 1
ATOM 688 N N . PRO A 1 92 ? 5.924 9.747 20.946 1.00 49.44 92 PRO A N 1
ATOM 689 C CA . PRO A 1 92 ? 4.794 10.586 20.556 1.00 49.44 92 PRO A CA 1
ATOM 690 C C . PRO A 1 92 ? 4.643 10.659 19.025 1.00 49.44 92 PRO A C 1
ATOM 692 O O . PRO A 1 92 ? 5.498 11.211 18.334 1.00 49.44 92 PRO A O 1
ATOM 695 N N . SER A 1 93 ? 3.534 10.130 18.498 1.00 52.34 93 SER A N 1
ATOM 696 C CA . SER A 1 93 ? 3.119 10.256 17.094 1.00 52.34 93 SER A CA 1
ATOM 697 C C . SER A 1 93 ? 2.111 11.398 16.898 1.00 52.34 93 SER A C 1
ATOM 699 O O . SER A 1 93 ? 1.198 11.582 17.701 1.00 52.34 93 SER A 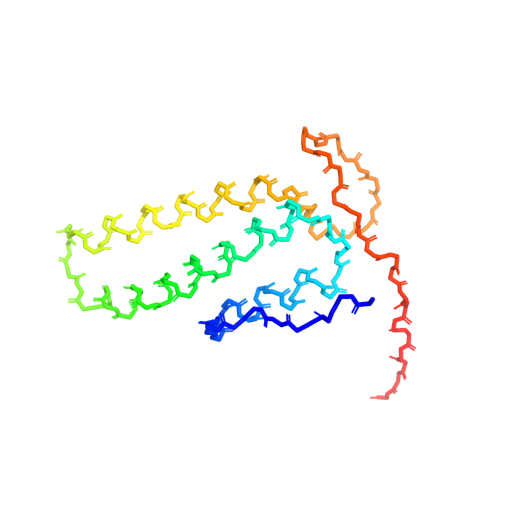O 1
ATOM 701 N N . THR A 1 94 ? 2.252 12.153 15.804 1.00 54.00 94 THR A N 1
ATOM 702 C CA . THR A 1 94 ? 1.444 13.353 15.483 1.00 54.00 94 THR A CA 1
ATOM 703 C C . THR A 1 94 ? 0.042 13.042 14.927 1.00 54.00 94 THR A C 1
ATOM 705 O O . THR A 1 94 ? -0.797 13.935 14.836 1.00 54.00 94 THR A O 1
ATOM 708 N N . SER A 1 95 ? -0.252 11.783 14.599 1.00 54.16 95 SER A N 1
ATOM 709 C CA . SER A 1 95 ? -1.611 11.311 14.302 1.00 54.16 95 SER A CA 1
ATOM 710 C C . SER A 1 95 ? -2.193 10.666 15.559 1.00 54.16 95 SER A C 1
ATOM 712 O O . SER A 1 95 ? -1.484 9.932 16.251 1.00 54.16 95 SER A O 1
ATOM 714 N N . GLY A 1 96 ? -3.455 10.969 15.885 1.00 55.03 96 GLY A N 1
AT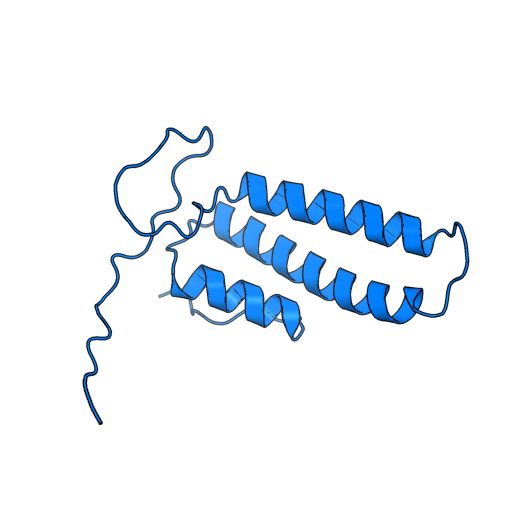OM 715 C CA . GLY A 1 96 ? -4.120 10.430 17.076 1.00 55.03 96 GLY A CA 1
ATOM 716 C C . GLY A 1 96 ? -4.001 8.900 17.140 1.00 55.03 96 GLY A C 1
ATOM 717 O O . GLY A 1 96 ? -4.061 8.255 16.097 1.00 55.03 96 GLY A O 1
ATOM 718 N N . PRO A 1 97 ? -3.784 8.308 18.327 1.00 55.00 97 PRO A N 1
ATOM 719 C CA . PRO A 1 97 ? -3.337 6.926 18.412 1.00 55.00 97 PRO A CA 1
ATOM 720 C C . PRO A 1 97 ? -4.452 5.959 18.007 1.00 55.00 97 PRO A C 1
ATOM 722 O O . PRO A 1 97 ? -5.479 5.873 18.693 1.00 55.00 97 PRO A O 1
ATOM 725 N N . VAL A 1 98 ? -4.209 5.182 16.944 1.00 60.28 98 VAL A N 1
ATOM 726 C CA . VAL A 1 98 ? -4.928 3.928 16.702 1.00 60.28 98 VAL A CA 1
ATOM 727 C C . VAL A 1 98 ? -4.803 3.085 17.964 1.00 60.28 98 VAL A C 1
ATOM 729 O O . VAL A 1 98 ? -3.710 2.854 18.488 1.00 60.28 98 VAL A O 1
ATOM 732 N N . ARG A 1 99 ? -5.940 2.621 18.479 1.00 71.75 99 ARG A N 1
ATOM 733 C CA . ARG A 1 99 ? -5.957 1.792 19.681 1.00 71.75 99 ARG A CA 1
ATOM 734 C C . ARG A 1 99 ? -5.698 0.349 19.279 1.00 71.75 99 ARG A C 1
ATOM 736 O O . ARG A 1 99 ? -6.548 -0.300 18.666 1.00 71.75 99 ARG A O 1
ATOM 743 N N . GLN A 1 100 ? -4.527 -0.163 19.650 1.00 72.06 100 GLN A N 1
ATOM 744 C CA . GLN A 1 100 ? -4.272 -1.597 19.592 1.00 72.06 100 GLN A CA 1
ATOM 745 C C . GLN A 1 100 ? -5.305 -2.298 20.475 1.00 72.06 100 GLN A C 1
ATOM 747 O O . GLN A 1 100 ? -5.557 -1.889 21.615 1.00 72.06 100 GLN A O 1
ATOM 752 N N . ARG A 1 101 ? -5.953 -3.336 19.944 1.00 65.94 101 ARG A N 1
ATOM 753 C CA . ARG A 1 101 ? -6.870 -4.140 20.749 1.00 65.94 101 ARG A CA 1
ATOM 754 C C . ARG A 1 101 ? -6.019 -4.798 21.824 1.00 65.94 101 ARG A C 1
ATOM 756 O O . ARG A 1 101 ? -5.041 -5.464 21.499 1.00 65.94 101 ARG A O 1
ATOM 763 N N . ALA A 1 102 ? -6.378 -4.607 23.095 1.00 54.72 102 ALA A N 1
ATOM 764 C CA . ALA A 1 102 ? -5.721 -5.301 24.196 1.00 54.72 102 ALA A CA 1
ATOM 765 C C . ALA A 1 102 ? -5.734 -6.801 23.877 1.00 54.72 102 ALA A C 1
ATOM 767 O O . ALA A 1 102 ? -6.801 -7.418 23.800 1.00 54.72 102 ALA A O 1
ATOM 768 N N . ALA A 1 103 ? -4.553 -7.349 23.594 1.00 49.00 103 ALA A N 1
ATOM 769 C CA . ALA A 1 103 ? -4.415 -8.709 23.121 1.00 49.00 103 ALA A CA 1
ATOM 770 C C . ALA A 1 103 ? -5.017 -9.653 24.165 1.00 49.00 103 ALA A C 1
ATOM 772 O O . ALA A 1 103 ? -4.496 -9.807 25.271 1.00 49.00 103 ALA A O 1
ATOM 773 N N . SER A 1 104 ? -6.111 -10.325 23.808 1.00 48.00 104 SER A N 1
ATOM 774 C CA . SER A 1 104 ? -6.449 -11.571 24.477 1.00 48.00 104 SER A CA 1
ATOM 775 C C . SER A 1 104 ? -5.340 -12.543 24.104 1.00 48.00 104 SER A C 1
ATOM 777 O O . SER A 1 104 ? -5.229 -12.987 22.962 1.00 48.00 104 SER A O 1
ATOM 779 N N . MET A 1 105 ? -4.470 -12.808 25.078 1.00 40.09 105 MET A N 1
ATOM 780 C CA . MET A 1 105 ? -3.469 -13.861 25.032 1.00 40.09 105 MET A CA 1
ATOM 781 C C . MET A 1 105 ? -4.070 -15.113 24.390 1.00 40.09 105 MET A C 1
ATOM 783 O O . MET A 1 105 ? -4.805 -15.857 25.040 1.00 40.09 105 MET A O 1
ATOM 787 N N . ARG A 1 106 ? -3.668 -15.426 23.155 1.00 47.47 106 ARG A N 1
ATOM 788 C CA . ARG A 1 106 ? -3.597 -16.826 22.736 1.00 47.47 106 ARG A CA 1
ATOM 789 C C . ARG A 1 106 ? -2.402 -17.440 23.458 1.00 47.47 106 ARG A C 1
ATOM 791 O O . ARG A 1 106 ? -1.353 -17.689 22.879 1.00 47.47 106 ARG A O 1
ATOM 798 N N . ARG A 1 107 ? -2.564 -17.666 24.767 1.00 53.03 107 ARG A N 1
ATOM 799 C CA . ARG A 1 107 ? -1.869 -18.759 25.439 1.00 53.03 107 ARG A CA 1
ATOM 800 C C . ARG A 1 107 ? -2.532 -20.030 24.933 1.00 53.03 107 ARG A C 1
ATOM 802 O O . ARG A 1 107 ? -3.529 -20.465 25.494 1.00 53.03 107 ARG A O 1
ATOM 809 N N . THR A 1 108 ? -1.973 -20.633 23.897 1.00 38.84 108 THR A N 1
ATOM 810 C CA . THR A 1 108 ? -2.117 -22.077 23.718 1.00 38.84 108 THR A CA 1
ATOM 811 C C . THR A 1 108 ? -0.731 -22.670 23.580 1.00 38.84 108 THR A C 1
ATOM 813 O O . THR A 1 108 ? 0.045 -22.354 22.687 1.00 38.84 108 THR A O 1
ATOM 816 N N . ARG A 1 109 ? -0.444 -23.436 24.619 1.00 42.16 109 ARG A N 1
ATOM 817 C CA . ARG A 1 109 ? 0.773 -24.109 25.039 1.00 42.16 109 ARG A CA 1
ATOM 818 C C . ARG A 1 109 ? 0.776 -25.511 24.416 1.00 42.16 109 ARG A C 1
ATOM 820 O O . ARG A 1 109 ? -0.307 -26.082 24.359 1.00 42.16 109 ARG A O 1
ATOM 827 N N . SER A 1 110 ? 1.966 -26.054 24.110 1.00 34.53 110 SER A N 1
ATOM 828 C CA . SER A 1 110 ? 2.319 -27.491 23.915 1.00 34.53 110 SER A CA 1
ATOM 829 C C . SER A 1 110 ? 1.530 -28.265 22.836 1.00 34.53 110 SER A C 1
ATOM 831 O O . SER A 1 110 ? 0.309 -28.203 22.802 1.00 34.53 110 SER A O 1
ATOM 833 N N . TRP A 1 111 ? 2.147 -29.027 21.932 1.00 44.50 111 TRP A N 1
ATOM 834 C CA . TRP A 1 111 ? 3.145 -30.090 22.120 1.00 44.50 111 TRP A CA 1
ATOM 835 C C . TRP A 1 111 ? 4.159 -30.134 20.975 1.00 44.50 111 TRP A C 1
ATOM 837 O O . TRP A 1 111 ? 3.763 -29.790 19.839 1.00 44.50 111 TRP A O 1
#

Sequence (111 aa):
MSSGYAPRGLQAAGRRLWKSVTDEFDLSEHERILLVEACRTVDTLDRLAMAAAEVDGPSPILTEVRQQRATLVRLLGALGLPDPAPSTDPAPSTSGPVRQRAASMRRTRSW

Foldseek 3Di:
DPDLAQDPPFDDQLRVQSCVDSVWFDDDPVLVVLSNVLSVLVSVLVVLCVVCVPDDDDDPSVVVNVVSVVSNVVSVVQSVADDPDPDDDDDDDPHDDTDTDPDPDPPDDDD